Protein AF-A0A659UQP4-F1 (afdb_monomer)

Structure (mmCIF, N/CA/C/O backbone):
data_AF-A0A659UQP4-F1
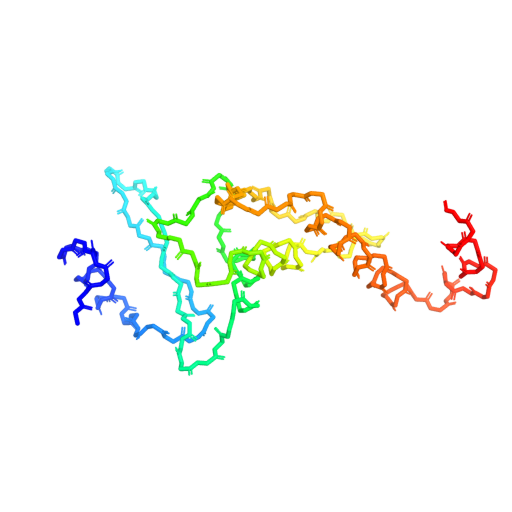#
_entry.id   AF-A0A659UQP4-F1
#
loop_
_atom_site.group_PDB
_atom_site.id
_atom_site.type_symbol
_atom_site.label_atom_id
_atom_site.label_alt_id
_atom_site.label_comp_id
_atom_site.label_asym_id
_atom_site.label_entity_id
_atom_site.label_seq_id
_atom_site.pdbx_PDB_ins_code
_atom_site.Cartn_x
_atom_site.Cartn_y
_atom_site.Cartn_z
_atom_site.occupancy
_atom_site.B_iso_or_equiv
_atom_site.auth_seq_id
_atom_site.auth_comp_id
_atom_site.auth_asym_id
_atom_site.auth_atom_id
_atom_site.pdbx_PDB_model_num
ATOM 1 N N . GLU A 1 1 ? -19.110 11.667 16.126 1.00 43.19 1 GLU A N 1
ATOM 2 C CA . GLU A 1 1 ? -19.744 10.333 16.162 1.00 43.19 1 GLU A CA 1
ATOM 3 C C . GLU A 1 1 ? -18.681 9.273 15.935 1.00 43.19 1 GLU A C 1
ATOM 5 O O . GLU A 1 1 ? -17.859 9.448 15.046 1.00 43.19 1 GLU A O 1
ATOM 10 N N . ALA A 1 2 ? -18.616 8.237 16.775 1.00 51.16 2 ALA A N 1
ATOM 11 C CA . ALA A 1 2 ? -17.698 7.121 16.546 1.00 51.16 2 ALA A CA 1
ATOM 12 C C . ALA A 1 2 ? -18.166 6.364 15.296 1.00 51.16 2 ALA A C 1
ATOM 14 O O . ALA A 1 2 ? -19.360 6.113 15.171 1.00 51.16 2 ALA A O 1
ATOM 15 N N . ALA A 1 3 ? -17.252 6.026 14.386 1.00 60.38 3 ALA A N 1
ATOM 16 C CA . ALA A 1 3 ? -17.504 5.408 13.079 1.00 60.38 3 ALA A CA 1
ATOM 17 C C . ALA A 1 3 ? -18.074 3.967 13.154 1.00 60.38 3 ALA A C 1
ATOM 19 O O . ALA A 1 3 ? -17.508 3.042 12.584 1.00 60.38 3 ALA A O 1
ATOM 20 N N . GLY A 1 4 ? -19.139 3.739 13.927 1.00 67.94 4 GLY A N 1
ATOM 21 C CA . GLY A 1 4 ? -19.664 2.407 14.246 1.00 67.94 4 GLY A CA 1
ATOM 22 C C . GLY A 1 4 ? -18.733 1.559 15.122 1.00 67.94 4 GLY A C 1
ATOM 23 O O . GLY A 1 4 ? -18.977 0.371 15.303 1.00 67.94 4 GLY A O 1
ATOM 24 N N . LEU A 1 5 ? -17.661 2.147 15.666 1.00 80.56 5 LEU A N 1
ATOM 25 C CA . LEU A 1 5 ? -16.678 1.432 16.478 1.00 80.56 5 LEU A CA 1
ATOM 26 C C . LEU A 1 5 ? -17.243 1.103 17.859 1.00 80.56 5 LEU A C 1
ATOM 28 O O . LEU A 1 5 ? -17.878 1.945 18.501 1.00 80.56 5 LEU A O 1
ATOM 32 N N . SER A 1 6 ? -16.954 -0.104 18.347 1.00 86.12 6 SER A N 1
ATOM 33 C CA . SER A 1 6 ? -17.330 -0.489 19.703 1.00 86.12 6 SER A CA 1
ATOM 34 C C . SER A 1 6 ? -16.664 0.438 20.738 1.00 86.12 6 SER A C 1
ATOM 36 O O . SER A 1 6 ? -15.544 0.922 20.523 1.00 86.12 6 SER A O 1
ATOM 38 N N . PRO A 1 7 ? -17.297 0.666 21.904 1.00 90.19 7 PRO A N 1
ATOM 39 C CA . PRO A 1 7 ? -16.704 1.478 22.967 1.00 90.19 7 PRO A CA 1
ATOM 40 C C . PRO A 1 7 ? -15.320 0.986 23.416 1.00 90.19 7 PRO A C 1
ATOM 42 O O . PRO A 1 7 ? -14.462 1.797 23.768 1.00 90.19 7 PRO A O 1
ATOM 45 N N . SER A 1 8 ? -15.077 -0.329 23.362 1.00 90.69 8 SER A N 1
ATOM 46 C CA . SER A 1 8 ? -13.782 -0.925 23.702 1.00 90.69 8 SER A CA 1
ATOM 47 C C . SER A 1 8 ? -12.681 -0.535 22.713 1.00 90.69 8 SER A C 1
ATOM 49 O O . SER A 1 8 ? -11.585 -0.188 23.147 1.00 90.69 8 SER A O 1
ATOM 51 N N . ILE A 1 9 ? -12.970 -0.502 21.406 1.00 91.31 9 ILE A N 1
ATOM 52 C CA . ILE A 1 9 ? -12.009 -0.063 20.381 1.00 91.31 9 ILE A CA 1
ATOM 53 C C . ILE A 1 9 ? -11.676 1.422 20.556 1.00 91.31 9 ILE A C 1
ATOM 55 O O . ILE A 1 9 ? -10.512 1.810 20.474 1.00 91.31 9 ILE A O 1
ATOM 59 N N . VAL A 1 10 ? -12.670 2.261 20.866 1.00 92.75 10 VAL A N 1
ATOM 60 C CA . VAL A 1 10 ? -12.441 3.693 21.125 1.00 92.75 10 VAL A CA 1
ATOM 61 C C . VAL A 1 10 ? -11.557 3.901 22.359 1.00 92.75 10 VAL A C 1
ATOM 63 O O . VAL A 1 10 ? -10.632 4.716 22.328 1.00 92.75 10 VAL A O 1
ATOM 66 N N . ALA A 1 11 ? -11.810 3.163 23.443 1.00 94.25 11 ALA A N 1
ATOM 67 C CA . ALA A 1 11 ? -10.974 3.214 24.641 1.00 94.25 11 ALA A CA 1
ATOM 68 C C . ALA A 1 11 ? -9.539 2.741 24.353 1.00 94.25 11 ALA A C 1
ATOM 70 O O . ALA A 1 11 ? -8.585 3.388 24.785 1.00 94.25 11 ALA A O 1
ATOM 71 N N . TRP A 1 12 ? -9.384 1.671 23.566 1.00 94.94 12 TRP A N 1
ATOM 72 C CA . TRP A 1 12 ? -8.086 1.156 23.130 1.00 94.94 12 TRP A CA 1
ATOM 73 C C . TRP A 1 12 ? -7.296 2.179 22.307 1.00 94.94 12 TRP A C 1
ATOM 75 O O . TRP A 1 12 ? -6.117 2.415 22.577 1.00 94.94 12 TRP A O 1
ATOM 85 N N . ALA A 1 13 ? -7.949 2.837 21.346 1.00 95.38 13 ALA A N 1
ATOM 86 C CA . ALA A 1 13 ? -7.337 3.887 20.539 1.00 95.38 13 ALA A CA 1
ATOM 87 C C . ALA A 1 13 ? -6.815 5.037 21.414 1.00 95.38 13 ALA A C 1
ATOM 89 O O . ALA A 1 13 ? -5.658 5.436 21.282 1.00 95.38 13 ALA A O 1
ATOM 90 N N . ARG A 1 14 ? -7.624 5.507 22.374 1.00 95.44 14 ARG A N 1
ATOM 91 C CA . A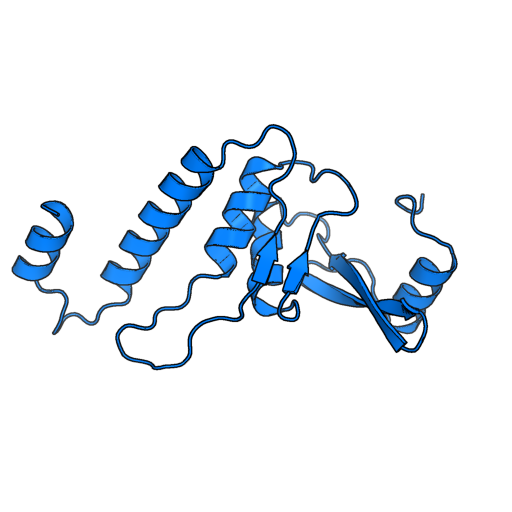RG A 1 14 ? -7.219 6.552 23.330 1.00 95.44 14 ARG A CA 1
ATOM 92 C C . ARG A 1 14 ? -6.048 6.120 24.208 1.00 95.44 14 ARG A C 1
ATOM 94 O O . ARG A 1 14 ? -5.113 6.895 24.371 1.00 95.44 14 ARG A O 1
ATOM 101 N N . ALA A 1 15 ? -6.073 4.895 24.734 1.00 96.94 15 ALA A N 1
ATOM 102 C CA . ALA A 1 15 ? -4.992 4.358 25.563 1.00 96.94 15 ALA A CA 1
ATOM 103 C C . ALA A 1 15 ? -3.651 4.282 24.809 1.00 96.94 15 ALA A C 1
ATOM 105 O O . ALA A 1 15 ? -2.596 4.441 25.413 1.00 96.94 15 ALA A O 1
ATOM 106 N N . ASN A 1 16 ? -3.695 4.099 23.486 1.00 97.06 16 ASN A N 1
ATOM 107 C CA . ASN A 1 16 ? -2.520 4.102 22.615 1.00 97.06 16 ASN A CA 1
ATOM 108 C C . ASN A 1 16 ? -2.201 5.491 22.030 1.00 97.06 16 ASN A C 1
ATOM 110 O O . ASN A 1 16 ? -1.328 5.609 21.170 1.00 97.06 16 ASN A O 1
ATOM 114 N N . GLY A 1 17 ? -2.914 6.545 22.440 1.00 96.44 17 GLY A N 1
ATOM 115 C CA . GLY A 1 17 ? -2.734 7.898 21.911 1.00 96.44 17 GLY A CA 1
ATOM 116 C C . GLY A 1 17 ? -3.006 8.006 20.410 1.00 96.44 17 GLY A C 1
ATOM 117 O O . GLY A 1 17 ? -2.374 8.811 19.735 1.00 96.44 17 GLY A O 1
ATOM 118 N N . PHE A 1 18 ? -3.866 7.153 19.851 1.00 95.75 18 PHE A N 1
ATOM 119 C CA . PHE A 1 18 ? -4.240 7.197 18.440 1.00 95.75 18 PHE A CA 1
ATOM 120 C C . PHE A 1 18 ? -5.264 8.303 18.200 1.00 95.75 18 PHE A C 1
ATOM 122 O O . PHE A 1 18 ? -6.398 8.223 18.672 1.00 95.75 18 PHE A O 1
ATOM 129 N N . SER A 1 19 ? -4.847 9.332 17.461 1.00 92.31 19 SER A N 1
ATOM 130 C CA . SER A 1 19 ? -5.662 10.516 17.170 1.00 92.31 19 SER A CA 1
ATOM 131 C C . SER A 1 19 ? -6.330 10.487 15.788 1.00 92.31 19 SER A C 1
ATOM 133 O O . SER A 1 19 ? -7.155 11.346 15.494 1.00 92.31 19 SER A O 1
ATOM 135 N N . GLY A 1 20 ? -5.998 9.497 14.950 1.00 90.88 20 GLY A N 1
ATOM 136 C CA . GLY A 1 20 ? -6.370 9.482 13.531 1.00 90.88 20 GLY A CA 1
ATOM 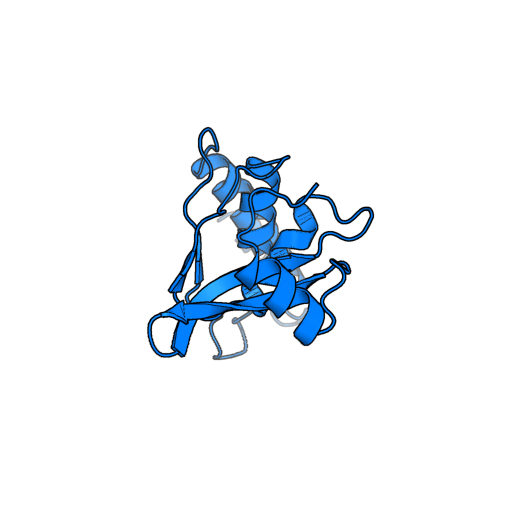137 C C . GLY A 1 20 ? -5.361 10.183 12.616 1.00 90.88 20 GLY A C 1
ATOM 138 O O . GLY A 1 20 ? -5.657 10.374 11.438 1.00 90.88 20 GLY A O 1
ATOM 139 N N . GLU A 1 21 ? -4.181 10.535 13.137 1.00 92.19 21 GLU A N 1
ATOM 140 C CA . GLU A 1 21 ? -3.072 11.116 12.372 1.00 92.19 21 GLU A CA 1
ATOM 141 C C . GLU A 1 21 ? -2.722 10.310 11.109 1.00 92.19 21 GLU A C 1
ATOM 143 O O . GLU A 1 21 ? -2.651 9.078 11.131 1.00 92.19 21 GLU A O 1
ATOM 148 N N . ALA A 1 22 ? -2.512 11.033 10.007 1.00 91.38 22 ALA A N 1
ATOM 149 C CA . ALA A 1 22 ? -2.288 10.476 8.679 1.00 91.38 22 ALA A CA 1
ATOM 150 C C . ALA A 1 22 ? -1.152 9.438 8.655 1.00 91.38 22 ALA A C 1
ATOM 152 O O . ALA A 1 22 ? -0.101 9.623 9.275 1.00 91.38 22 ALA A O 1
ATOM 153 N N . GLY A 1 23 ? -1.376 8.323 7.961 1.00 90.62 23 GLY A N 1
ATOM 154 C CA . GLY A 1 23 ? -0.389 7.259 7.778 1.00 90.62 23 GLY A CA 1
ATOM 155 C C . GLY A 1 23 ? -0.182 6.345 8.990 1.00 90.62 23 GLY A C 1
ATOM 156 O O . GLY A 1 23 ? 0.452 5.289 8.866 1.00 90.62 23 GLY A O 1
ATOM 157 N N . ARG A 1 24 ? -0.717 6.684 10.172 1.00 93.69 24 ARG A N 1
ATOM 158 C CA . ARG A 1 24 ? -0.538 5.852 11.364 1.00 93.69 24 ARG A CA 1
ATOM 159 C C . ARG A 1 24 ? -1.455 4.639 11.337 1.00 93.69 24 ARG A C 1
ATOM 161 O O . ARG A 1 24 ? -2.660 4.746 11.140 1.00 93.69 24 ARG A O 1
ATOM 168 N N . THR A 1 25 ? -0.878 3.478 11.634 1.00 95.44 25 THR A N 1
ATOM 169 C CA . THR A 1 25 ? -1.609 2.220 11.825 1.00 95.44 25 THR A CA 1
ATOM 170 C C . THR A 1 25 ? -1.604 1.832 13.305 1.00 95.44 25 THR A C 1
ATOM 172 O O . THR A 1 25 ? -0.556 1.877 13.949 1.00 95.44 25 THR A O 1
ATOM 175 N N . LEU A 1 26 ? -2.755 1.432 13.845 1.00 96.19 26 LEU A N 1
ATOM 176 C CA . LEU A 1 26 ? -2.891 0.865 15.189 1.00 96.19 26 LEU A CA 1
ATOM 177 C C . LEU A 1 26 ? -3.504 -0.533 15.096 1.00 96.19 26 LEU A C 1
ATOM 179 O O . LEU A 1 26 ? -4.623 -0.679 14.614 1.00 96.19 26 LEU A O 1
ATOM 183 N N . ALA A 1 27 ? -2.804 -1.549 15.601 1.00 95.44 27 ALA A N 1
ATOM 184 C CA . ALA A 1 27 ? -3.362 -2.890 15.743 1.00 95.44 27 ALA A CA 1
ATOM 185 C C . ALA A 1 27 ? -4.472 -2.912 16.808 1.00 95.44 27 ALA A C 1
ATOM 187 O O . ALA A 1 27 ? -4.324 -2.350 17.900 1.00 95.44 27 ALA A O 1
ATOM 188 N N . VAL A 1 28 ? -5.578 -3.580 16.488 1.00 94.38 28 VAL A N 1
ATOM 189 C CA . VAL A 1 28 ? -6.730 -3.751 17.374 1.00 94.38 28 VAL A CA 1
ATOM 190 C C . VAL A 1 28 ? -6.732 -5.189 17.899 1.00 94.38 28 VAL A C 1
ATOM 192 O O . VAL A 1 28 ? -6.734 -6.123 17.091 1.00 94.38 28 VAL A O 1
ATOM 195 N N . PRO A 1 29 ? -6.715 -5.399 19.226 1.00 93.19 29 PRO A N 1
ATOM 196 C CA . PRO A 1 29 ? -6.755 -6.734 19.803 1.00 93.19 29 PRO A CA 1
ATOM 197 C C . PRO A 1 29 ? -8.125 -7.380 19.575 1.00 93.19 29 PRO A C 1
ATOM 199 O O . PRO A 1 29 ? -9.166 -6.739 19.712 1.00 93.19 29 PRO A O 1
ATOM 202 N N . GLY A 1 30 ? -8.099 -8.659 19.223 1.00 91.06 30 GLY A N 1
ATOM 203 C CA . GLY A 1 30 ? -9.244 -9.557 19.204 1.00 91.06 30 GLY A CA 1
ATOM 204 C C . GLY A 1 30 ? -9.314 -10.394 20.482 1.00 91.06 30 GLY A C 1
ATOM 205 O O . GLY A 1 30 ? -8.690 -10.084 21.500 1.00 91.06 30 GLY A O 1
ATOM 206 N N . GLU A 1 31 ? -10.076 -11.481 20.428 1.00 90.12 31 GLU A N 1
ATOM 207 C CA . GLU A 1 31 ? -10.216 -12.405 21.553 1.00 90.12 31 GLU A CA 1
ATOM 208 C C . GLU A 1 31 ? -8.902 -13.140 21.851 1.00 90.12 31 GLU A C 1
ATOM 210 O O . GLU A 1 31 ? -8.104 -13.422 20.957 1.00 90.12 31 GLU A O 1
ATOM 215 N N . ASN A 1 32 ? -8.673 -13.465 23.127 1.00 89.38 32 ASN A N 1
ATOM 216 C CA . ASN A 1 32 ? -7.533 -14.271 23.586 1.00 89.38 32 ASN A CA 1
ATOM 217 C C . ASN A 1 32 ? -6.144 -13.735 23.173 1.00 89.38 32 ASN A C 1
ATOM 219 O O . ASN A 1 32 ? -5.189 -14.501 23.066 1.00 89.38 32 ASN A O 1
ATOM 223 N N . GLY A 1 33 ? -6.018 -12.423 22.940 1.00 84.75 33 GLY A N 1
ATOM 224 C CA . GLY A 1 33 ? -4.761 -11.789 22.526 1.00 84.75 33 GLY A CA 1
ATOM 225 C C . GLY A 1 33 ? -4.440 -11.923 21.033 1.00 84.75 33 GLY A C 1
ATOM 226 O O . GLY A 1 33 ? -3.347 -11.541 20.618 1.00 84.75 33 GLY A O 1
ATOM 227 N N . ALA A 1 34 ? -5.372 -12.437 20.224 1.00 91.81 34 ALA A N 1
ATOM 228 C CA . ALA A 1 34 ? -5.239 -12.468 18.772 1.00 91.81 34 ALA A CA 1
ATOM 229 C C . ALA A 1 34 ? -5.349 -11.061 18.157 1.00 91.81 34 ALA A C 1
ATOM 231 O O . ALA A 1 34 ? -5.794 -10.108 18.799 1.00 91.81 34 ALA A O 1
ATOM 232 N N . LEU A 1 35 ? -4.972 -10.925 16.885 1.00 93.38 35 LEU A N 1
ATOM 233 C CA . LEU A 1 35 ? -5.218 -9.709 16.114 1.00 93.38 35 LEU A CA 1
ATOM 234 C C . LEU A 1 35 ? -6.678 -9.689 15.647 1.00 93.38 35 LEU A C 1
ATOM 236 O O . LEU A 1 35 ? -7.100 -10.577 14.913 1.00 93.38 35 LEU A O 1
ATOM 240 N N . GLY A 1 36 ? -7.439 -8.684 16.078 1.00 93.31 36 GLY A N 1
ATOM 241 C CA . GLY A 1 36 ? -8.843 -8.498 15.698 1.00 93.31 36 GLY A CA 1
ATOM 242 C C . GLY A 1 36 ? -9.037 -7.550 14.513 1.00 93.31 36 GLY A C 1
ATOM 243 O O . GLY A 1 36 ? -10.091 -7.557 13.887 1.00 93.31 36 GLY A O 1
ATOM 244 N N . GLY A 1 37 ? -8.033 -6.729 14.199 1.00 94.94 37 GLY A N 1
ATOM 245 C CA . GLY A 1 37 ? -8.060 -5.803 13.071 1.00 94.94 37 GLY A CA 1
ATOM 246 C C . GLY A 1 37 ? -7.011 -4.704 13.201 1.00 94.94 37 GLY A C 1
ATOM 247 O O . GLY A 1 37 ? -6.064 -4.812 13.982 1.00 94.94 37 GLY A O 1
ATOM 248 N N . ALA A 1 38 ? -7.186 -3.622 12.447 1.00 95.75 38 ALA A N 1
ATOM 249 C CA . ALA A 1 38 ? -6.340 -2.441 12.536 1.00 95.75 38 ALA A CA 1
ATOM 250 C C . ALA A 1 38 ? -7.142 -1.166 12.253 1.00 95.75 38 ALA A C 1
ATOM 252 O O . ALA A 1 38 ? -8.090 -1.172 11.471 1.00 95.75 38 ALA A O 1
ATOM 253 N N . MET A 1 39 ? -6.733 -0.066 12.877 1.00 94.38 39 MET A N 1
ATOM 254 C CA . MET A 1 39 ? -7.174 1.284 12.542 1.00 94.38 39 MET A CA 1
ATOM 255 C C . MET A 1 39 ? -6.093 1.972 11.716 1.00 94.38 39 MET A C 1
ATOM 257 O O . MET A 1 39 ? -4.904 1.815 11.999 1.00 94.38 39 MET A O 1
ATOM 261 N N . PHE A 1 40 ? -6.509 2.764 10.732 1.00 93.69 40 PHE A N 1
ATOM 262 C CA . PHE A 1 40 ? -5.624 3.581 9.912 1.00 93.69 40 PHE A CA 1
ATOM 263 C C . PHE A 1 40 ? -6.055 5.042 9.982 1.00 93.69 40 PHE A C 1
ATOM 265 O O . PHE A 1 40 ? -7.237 5.346 9.820 1.00 93.69 40 PHE A O 1
ATOM 272 N N . GLY A 1 41 ? -5.115 5.933 10.275 1.00 92.62 41 GLY A N 1
ATOM 273 C CA . GLY A 1 41 ? -5.369 7.364 10.327 1.00 92.62 41 GLY A CA 1
ATOM 274 C C . GLY A 1 41 ? -5.269 7.985 8.939 1.00 92.62 41 GLY A C 1
ATOM 275 O O . GLY A 1 41 ? -4.268 7.807 8.251 1.00 92.62 41 GLY A O 1
ATOM 276 N N . LEU A 1 42 ? -6.312 8.708 8.533 1.00 88.50 42 LEU A N 1
ATOM 277 C CA . LEU A 1 42 ? -6.365 9.437 7.258 1.00 88.50 42 LEU A CA 1
ATOM 278 C C . LEU A 1 42 ? -5.954 10.915 7.410 1.00 88.50 42 LEU A C 1
ATOM 280 O O . LEU A 1 42 ? -5.725 11.607 6.417 1.00 88.50 42 LEU A O 1
ATOM 284 N N . GLY A 1 43 ? -5.853 11.407 8.653 1.00 87.25 43 GLY A N 1
ATOM 285 C CA . GLY A 1 43 ? -5.696 12.829 8.947 1.00 87.25 43 GLY A CA 1
ATOM 286 C C . GLY A 1 43 ? -6.781 13.685 8.287 1.00 87.25 43 GLY A C 1
ATOM 287 O O . GLY A 1 43 ? -7.894 13.222 8.041 1.00 87.25 43 GLY A O 1
ATOM 288 N N . ASP A 1 44 ? -6.423 14.928 7.968 1.00 81.06 44 ASP A N 1
ATOM 289 C CA . ASP A 1 44 ? -7.332 15.912 7.366 1.00 81.06 44 ASP A CA 1
ATOM 290 C C . ASP A 1 44 ? -7.289 15.929 5.823 1.00 81.06 44 ASP A C 1
ATOM 292 O O . ASP A 1 44 ? -7.869 16.822 5.206 1.00 81.06 44 ASP A O 1
ATOM 296 N N . GLY A 1 45 ? -6.585 14.994 5.163 1.00 66.75 45 GLY A N 1
ATOM 297 C CA . GLY A 1 45 ? -6.406 15.111 3.709 1.00 66.75 45 GLY A CA 1
ATOM 298 C C . GLY A 1 45 ? -5.575 14.067 2.968 1.00 66.75 45 GLY A C 1
ATOM 299 O O . GLY A 1 45 ? -5.355 14.255 1.770 1.00 66.75 45 GLY A O 1
ATOM 300 N N . GLU A 1 46 ? -5.121 12.971 3.588 1.00 62.12 46 GLU A N 1
ATOM 301 C CA . GLU A 1 46 ? -4.615 11.859 2.777 1.00 62.12 46 GLU A CA 1
ATOM 302 C C . GLU A 1 46 ? -5.817 11.169 2.124 1.00 62.12 46 GLU A C 1
ATOM 304 O O . GLU A 1 46 ? -6.517 10.368 2.743 1.00 62.12 46 GLU A O 1
ATOM 309 N N . GLY A 1 47 ? -6.094 11.521 0.863 1.00 77.75 47 GLY A N 1
ATOM 310 C CA . GLY A 1 47 ? -7.052 10.796 0.026 1.00 77.75 47 GLY A CA 1
ATOM 311 C C . GLY A 1 47 ? -6.701 9.306 -0.063 1.00 77.75 47 GLY A C 1
ATOM 312 O O . GLY A 1 47 ? -5.679 8.857 0.459 1.00 77.75 47 GLY A O 1
ATOM 313 N N . ALA A 1 48 ? -7.509 8.508 -0.762 1.00 88.06 48 ALA A N 1
ATOM 314 C CA . ALA A 1 48 ? -7.396 7.043 -0.722 1.00 88.06 48 ALA A CA 1
ATOM 315 C C . ALA A 1 48 ? -6.003 6.463 -1.078 1.00 88.06 48 ALA A C 1
ATOM 317 O O . ALA A 1 48 ? -5.711 5.325 -0.716 1.00 88.06 48 ALA A O 1
ATOM 318 N N . LEU A 1 49 ? -5.113 7.241 -1.708 1.00 91.38 49 LEU A N 1
ATOM 319 C CA . LEU A 1 49 ? -3.705 6.889 -1.933 1.00 91.38 49 LEU A CA 1
ATOM 320 C C . LEU A 1 49 ? -2.876 6.669 -0.655 1.00 91.38 49 LEU A C 1
ATOM 322 O O . LEU A 1 49 ? -1.951 5.853 -0.683 1.00 91.38 49 LEU A O 1
ATOM 326 N N . GLY A 1 50 ? -3.203 7.326 0.464 1.00 92.50 50 GLY A N 1
ATOM 327 C CA . GLY A 1 50 ? -2.503 7.128 1.744 1.00 92.50 50 GLY A CA 1
ATOM 328 C C . GLY A 1 50 ? -2.592 5.684 2.256 1.00 92.50 50 GLY A C 1
A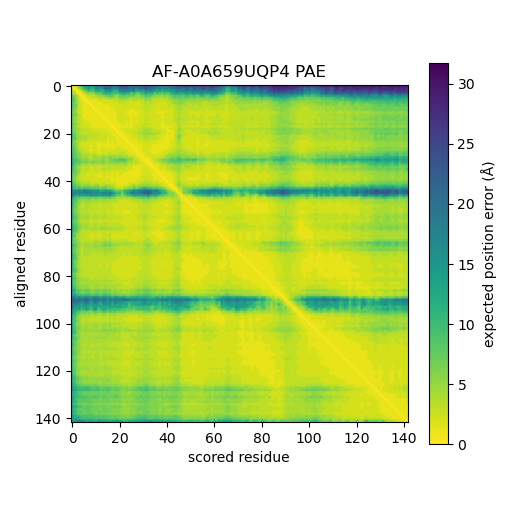TOM 329 O O . GLY A 1 50 ? -1.660 5.173 2.881 1.00 92.50 50 GLY A O 1
ATOM 330 N N . LEU A 1 51 ? -3.656 4.962 1.881 1.00 94.38 51 LEU A N 1
ATOM 331 C CA . LEU A 1 51 ? -3.875 3.558 2.248 1.00 94.38 51 LEU A CA 1
ATOM 332 C C . LEU A 1 51 ? -2.767 2.621 1.754 1.00 94.38 51 LEU A C 1
ATOM 334 O O . LEU A 1 51 ? -2.598 1.542 2.315 1.00 94.38 51 LEU A O 1
ATOM 338 N N . GLY A 1 52 ? -1.952 3.028 0.775 1.00 94.69 52 GLY A N 1
ATOM 339 C CA . GLY A 1 52 ? -0.779 2.258 0.359 1.00 94.69 52 GLY A CA 1
ATOM 340 C C . GLY A 1 52 ? 0.231 2.010 1.487 1.00 94.69 52 GLY A C 1
ATOM 341 O O . GLY A 1 52 ? 0.961 1.021 1.448 1.00 94.69 52 GLY A O 1
ATOM 342 N N . ALA A 1 53 ? 0.249 2.841 2.535 1.00 93.94 53 ALA A N 1
ATOM 343 C CA . ALA A 1 53 ? 1.085 2.613 3.715 1.00 93.94 53 ALA A CA 1
ATOM 344 C C . ALA A 1 53 ? 0.749 1.295 4.441 1.00 93.94 53 ALA A C 1
ATOM 346 O O . ALA A 1 53 ? 1.652 0.650 4.988 1.00 93.94 53 ALA A O 1
ATOM 347 N N . LEU A 1 54 ? -0.512 0.844 4.375 1.00 95.25 54 LEU A N 1
ATOM 348 C CA . LEU A 1 54 ? -0.969 -0.412 4.980 1.00 95.25 54 LEU A CA 1
ATOM 349 C C . LEU A 1 54 ? -0.220 -1.631 4.442 1.00 95.25 54 LEU A C 1
ATOM 351 O O . LEU A 1 54 ? 0.021 -2.575 5.192 1.00 95.25 54 LEU A O 1
ATOM 355 N N . ALA A 1 55 ? 0.238 -1.579 3.187 1.00 93.25 55 ALA A N 1
ATOM 356 C CA . ALA A 1 55 ? 1.031 -2.645 2.582 1.00 93.25 55 ALA A CA 1
ATOM 357 C C . ALA A 1 55 ? 2.341 -2.941 3.336 1.00 93.25 55 ALA A C 1
ATOM 359 O O . ALA A 1 55 ? 2.881 -4.044 3.260 1.00 93.25 55 ALA A O 1
ATOM 360 N N . LYS A 1 56 ? 2.857 -1.958 4.082 1.00 90.06 56 LYS A N 1
ATOM 361 C CA . LYS A 1 56 ? 4.106 -2.066 4.848 1.00 90.06 56 LYS A CA 1
ATOM 362 C C . LYS A 1 56 ? 3.848 -2.279 6.337 1.00 90.06 56 LYS A C 1
ATOM 364 O O . LYS A 1 56 ? 4.588 -3.027 6.987 1.00 90.06 56 LYS A O 1
ATOM 369 N N . THR A 1 57 ? 2.826 -1.622 6.883 1.00 93.06 57 THR A N 1
ATOM 370 C CA . THR A 1 57 ? 2.558 -1.601 8.327 1.00 93.06 57 THR A CA 1
ATOM 371 C C . THR A 1 57 ? 1.781 -2.819 8.805 1.00 93.06 57 THR A C 1
ATOM 373 O O . THR A 1 57 ? 2.039 -3.287 9.915 1.00 93.06 57 THR A O 1
ATOM 376 N N . LEU A 1 58 ? 0.890 -3.379 7.983 1.00 95.56 58 LEU A N 1
ATOM 377 C CA . LEU A 1 58 ? 0.104 -4.534 8.395 1.00 95.56 58 LEU A CA 1
ATOM 378 C C . LEU A 1 58 ? 0.957 -5.813 8.495 1.00 95.56 58 LEU A C 1
ATOM 380 O O . LEU A 1 58 ? 1.957 -5.979 7.779 1.00 95.56 58 LEU A O 1
ATOM 384 N N . PRO A 1 59 ? 0.605 -6.717 9.423 1.00 93.56 59 PRO A N 1
ATOM 385 C CA . PRO A 1 59 ? 1.064 -8.100 9.406 1.00 93.56 59 PRO A CA 1
ATOM 386 C C . PRO A 1 59 ? 0.613 -8.843 8.147 1.00 93.56 59 PRO A C 1
ATOM 388 O O . PRO A 1 59 ? -0.381 -8.479 7.522 1.00 93.56 59 PRO A O 1
ATOM 391 N N . GLU A 1 60 ? 1.333 -9.913 7.811 1.00 94.12 60 GLU A N 1
ATOM 392 C CA . GLU A 1 60 ? 0.913 -10.855 6.769 1.00 94.12 60 GLU A CA 1
ATOM 393 C C . GLU A 1 60 ? -0.471 -11.435 7.071 1.00 94.12 60 GLU A C 1
ATOM 395 O O . GLU A 1 60 ? -0.839 -11.612 8.235 1.00 94.12 60 GLU A O 1
ATOM 400 N N . GLY A 1 61 ? -1.227 -11.731 6.016 1.00 94.62 61 GLY A N 1
ATOM 401 C CA . GLY A 1 61 ? -2.564 -12.301 6.125 1.00 94.62 61 GLY A CA 1
ATOM 402 C C . GLY A 1 61 ? -3.584 -11.660 5.197 1.00 94.62 61 GLY A C 1
ATOM 403 O O . GLY A 1 61 ? -3.250 -10.883 4.296 1.00 94.62 61 GLY A O 1
ATOM 404 N N . ASP A 1 62 ? -4.838 -12.017 5.454 1.00 96.50 62 ASP A N 1
ATOM 405 C CA . ASP A 1 62 ? -5.999 -11.603 4.678 1.00 96.50 62 ASP A CA 1
ATOM 406 C C . ASP A 1 62 ? -6.745 -10.496 5.402 1.00 96.50 62 ASP A C 1
ATOM 408 O O . ASP A 1 62 ? -7.134 -10.635 6.562 1.00 96.50 62 ASP A O 1
ATOM 412 N N . TRP A 1 63 ? -6.951 -9.396 4.694 1.00 97.00 63 TRP A N 1
ATOM 413 C CA . TRP A 1 63 ? -7.557 -8.189 5.219 1.00 97.00 63 TRP A CA 1
ATOM 414 C C . TRP A 1 63 ? -8.761 -7.788 4.380 1.00 97.00 63 TRP A C 1
ATOM 416 O O . TRP A 1 63 ? -8.854 -8.089 3.194 1.00 97.00 63 TRP A O 1
ATOM 426 N N . HIS A 1 64 ? -9.682 -7.069 4.996 1.00 96.25 64 HIS A N 1
ATOM 427 C CA . HIS A 1 64 ? -10.787 -6.407 4.321 1.00 96.25 64 HIS A CA 1
ATOM 428 C C . HIS A 1 64 ? -11.008 -5.053 4.991 1.00 96.25 64 HIS A C 1
ATOM 430 O O . HIS A 1 64 ? -10.566 -4.820 6.121 1.00 96.25 64 HIS A O 1
ATOM 436 N N . PHE A 1 65 ? -11.686 -4.143 4.300 1.00 94.06 65 PHE A N 1
ATOM 437 C CA . PHE A 1 65 ? -12.122 -2.905 4.927 1.00 94.06 65 PHE A CA 1
ATOM 438 C C . PHE A 1 65 ? -13.398 -3.162 5.730 1.00 94.06 65 PHE A C 1
ATOM 440 O O . PHE A 1 65 ? -14.386 -3.643 5.184 1.00 94.06 65 PHE A O 1
ATOM 447 N N . ALA A 1 66 ? -13.392 -2.803 7.016 1.00 92.00 66 ALA A N 1
ATOM 448 C CA . ALA A 1 66 ? -14.569 -2.939 7.879 1.00 92.00 66 ALA A CA 1
ATOM 449 C C . ALA A 1 66 ? -15.757 -2.067 7.416 1.00 92.00 66 ALA A C 1
ATOM 451 O O . ALA A 1 66 ? -16.909 -2.362 7.722 1.00 92.00 66 ALA A O 1
ATOM 452 N N . SER A 1 67 ? -15.478 -0.995 6.673 1.00 87.81 67 SER A N 1
ATOM 453 C CA . SER A 1 67 ? -16.461 -0.156 5.991 1.00 87.81 67 SER A CA 1
ATOM 454 C C . SER A 1 67 ? -15.993 0.142 4.571 1.00 87.81 67 SER A C 1
ATOM 456 O O . SER A 1 67 ? -14.794 0.167 4.297 1.00 87.81 67 SER A O 1
ATOM 458 N N . ALA A 1 68 ? -16.933 0.374 3.653 1.00 89.00 68 ALA A N 1
ATOM 459 C CA . ALA A 1 68 ? -16.578 0.713 2.282 1.00 89.00 68 ALA A CA 1
ATOM 460 C C . ALA A 1 68 ? -15.713 1.993 2.258 1.00 89.00 68 ALA A C 1
ATOM 462 O O . ALA A 1 68 ? -16.148 3.022 2.787 1.00 89.00 68 ALA A O 1
ATOM 463 N N . PRO A 1 69 ? -14.501 1.957 1.671 1.00 90.56 69 PRO A N 1
ATOM 464 C CA . PRO A 1 69 ? -13.693 3.160 1.497 1.00 90.56 69 PRO A CA 1
ATOM 465 C C . PRO A 1 69 ? -14.405 4.151 0.567 1.00 90.56 69 PRO A C 1
ATOM 467 O O . PRO A 1 69 ? -15.115 3.745 -0.352 1.00 90.56 69 PRO A O 1
ATOM 470 N N . ALA A 1 70 ? -14.182 5.451 0.781 1.00 89.56 70 ALA A N 1
ATOM 471 C CA . ALA A 1 70 ? -14.826 6.512 -0.001 1.00 89.56 70 ALA A CA 1
ATOM 472 C C . ALA A 1 70 ? -14.505 6.428 -1.506 1.00 89.56 70 ALA A C 1
ATOM 474 O O . ALA A 1 70 ? -15.374 6.663 -2.341 1.00 89.56 70 ALA A O 1
ATOM 475 N N . GLU A 1 71 ? -13.271 6.044 -1.844 1.00 93.81 71 GLU A N 1
ATOM 476 C CA . GLU A 1 71 ? -12.811 5.830 -3.219 1.00 93.81 71 GLU A CA 1
ATOM 477 C C . GLU A 1 71 ? -12.279 4.393 -3.364 1.00 93.81 71 GLU A C 1
ATOM 479 O O . GLU A 1 71 ? -11.075 4.154 -3.236 1.00 93.81 71 GLU A O 1
ATOM 484 N N . PRO A 1 72 ? -13.157 3.399 -3.585 1.00 95.31 72 PRO A N 1
ATOM 485 C CA . PRO A 1 72 ? -12.797 1.986 -3.468 1.00 95.31 72 PRO A CA 1
ATOM 486 C C . PRO A 1 72 ? -11.782 1.504 -4.502 1.00 95.31 72 PRO A C 1
ATOM 488 O O . PRO A 1 72 ? -10.874 0.744 -4.161 1.00 95.31 72 PRO A O 1
ATOM 491 N N . GLU A 1 73 ? -11.879 1.974 -5.745 1.00 96.75 73 GLU A N 1
ATOM 492 C CA . GLU A 1 73 ? -10.892 1.644 -6.775 1.00 96.75 73 GLU A CA 1
ATOM 493 C C . GLU A 1 73 ? -9.525 2.261 -6.448 1.00 96.75 73 GLU A C 1
ATOM 495 O O . GLU A 1 73 ? -8.503 1.578 -6.524 1.00 96.75 73 GLU A O 1
ATOM 500 N N . LEU A 1 74 ? -9.501 3.529 -6.019 1.00 96.56 74 LEU A N 1
ATOM 501 C CA . LEU A 1 74 ? -8.259 4.221 -5.680 1.00 96.56 74 LEU A CA 1
ATOM 502 C C . LEU A 1 74 ? -7.594 3.615 -4.438 1.00 96.56 74 LEU A C 1
ATOM 504 O O . LEU A 1 74 ? -6.375 3.480 -4.417 1.00 96.56 74 LEU A O 1
ATOM 508 N N . ALA A 1 75 ? -8.377 3.173 -3.451 1.00 96.00 75 ALA A N 1
ATOM 509 C CA . ALA A 1 75 ? -7.889 2.426 -2.293 1.00 96.00 75 ALA A CA 1
ATOM 510 C C . ALA A 1 75 ? -7.238 1.092 -2.700 1.00 96.00 75 ALA A C 1
ATOM 512 O O . ALA A 1 75 ? -6.151 0.761 -2.223 1.00 96.00 75 ALA A O 1
ATOM 513 N N . ALA A 1 76 ? -7.866 0.342 -3.613 1.00 97.19 76 ALA A N 1
ATOM 514 C CA . ALA A 1 76 ? -7.308 -0.906 -4.134 1.00 97.19 76 ALA A CA 1
ATOM 515 C C . ALA A 1 76 ? -5.998 -0.666 -4.909 1.00 97.19 76 ALA A C 1
ATOM 517 O O . ALA A 1 76 ? -5.019 -1.387 -4.706 1.00 97.19 76 ALA A O 1
ATOM 518 N N . ILE A 1 77 ? -5.949 0.384 -5.740 1.00 97.88 77 ILE A N 1
ATOM 519 C CA . ILE A 1 77 ? -4.724 0.814 -6.428 1.00 97.88 77 ILE A CA 1
ATOM 520 C C . ILE A 1 77 ? -3.650 1.191 -5.403 1.00 97.88 77 ILE A C 1
ATOM 522 O O . ILE A 1 77 ? -2.524 0.717 -5.506 1.00 97.88 77 ILE A O 1
ATOM 526 N N . ALA A 1 78 ? -3.981 1.995 -4.393 1.00 96.62 78 ALA A N 1
ATOM 527 C CA . ALA A 1 78 ? -3.044 2.434 -3.363 1.00 96.62 78 ALA A CA 1
ATOM 528 C C . ALA A 1 78 ? -2.386 1.255 -2.638 1.00 96.62 78 ALA A C 1
ATOM 530 O O . ALA A 1 78 ? -1.161 1.209 -2.521 1.00 96.62 78 ALA A O 1
ATOM 531 N N . LEU A 1 79 ? -3.191 0.279 -2.206 1.00 96.19 79 LEU A N 1
ATOM 532 C CA . LEU A 1 79 ? -2.722 -0.942 -1.553 1.00 96.19 79 LEU A CA 1
ATOM 533 C C . LEU A 1 79 ? -1.785 -1.747 -2.457 1.00 96.19 79 LEU A C 1
ATOM 535 O O . LEU A 1 79 ? -0.693 -2.117 -2.021 1.00 96.19 79 LEU A O 1
ATOM 539 N N . ALA A 1 80 ? -2.167 -1.958 -3.722 1.00 96.19 80 ALA A N 1
ATOM 540 C CA . ALA A 1 80 ? -1.310 -2.628 -4.695 1.00 96.19 80 ALA A CA 1
ATOM 541 C C . ALA A 1 80 ? 0.020 -1.874 -4.860 1.00 96.19 80 ALA A C 1
ATOM 543 O O . ALA A 1 80 ? 1.091 -2.456 -4.708 1.00 96.19 80 ALA A O 1
ATOM 544 N N . LEU A 1 81 ? -0.033 -0.554 -5.071 1.00 96.75 81 LEU A N 1
ATOM 545 C CA . LEU A 1 81 ? 1.148 0.288 -5.262 1.00 96.75 81 LEU A CA 1
ATOM 546 C C . LEU A 1 81 ? 2.069 0.355 -4.039 1.00 96.75 81 LEU A C 1
ATOM 548 O O . LEU A 1 81 ? 3.287 0.508 -4.197 1.00 96.75 81 LEU A O 1
ATOM 552 N N . GLY A 1 82 ? 1.499 0.258 -2.840 1.00 94.88 82 GLY A N 1
ATOM 553 C CA . GLY A 1 82 ? 2.218 0.227 -1.572 1.00 94.88 82 GLY A CA 1
ATOM 554 C C . GLY A 1 82 ? 3.024 -1.054 -1.359 1.00 94.88 82 GLY A C 1
ATOM 555 O O . GLY A 1 82 ? 4.062 -1.012 -0.694 1.00 94.88 82 GLY A O 1
ATOM 556 N N . GLY A 1 83 ? 2.576 -2.165 -1.954 1.00 93.38 83 GLY A N 1
ATOM 557 C CA . GLY A 1 83 ? 3.236 -3.472 -1.903 1.00 93.38 83 GLY A CA 1
ATOM 558 C C . GLY A 1 83 ? 4.440 -3.615 -2.838 1.00 93.38 83 GLY A C 1
ATOM 559 O O . GLY A 1 83 ? 5.122 -4.636 -2.795 1.00 93.38 83 GLY A O 1
ATOM 560 N N . TYR A 1 84 ? 4.726 -2.608 -3.669 1.00 94.94 84 TYR A N 1
ATOM 561 C CA . TYR A 1 84 ? 5.880 -2.620 -4.565 1.00 94.94 84 TYR A CA 1
ATOM 562 C C . TYR A 1 84 ? 7.200 -2.759 -3.798 1.00 94.94 84 TYR A C 1
ATOM 564 O O . TYR A 1 84 ? 7.520 -1.952 -2.918 1.00 94.94 84 TYR A O 1
ATOM 572 N N . VAL A 1 85 ? 8.009 -3.734 -4.208 1.00 93.19 85 VAL A N 1
ATOM 573 C CA . VAL A 1 85 ? 9.384 -3.921 -3.747 1.00 93.19 85 VAL A CA 1
ATOM 574 C C . VAL A 1 85 ? 10.253 -4.207 -4.962 1.00 93.19 85 VAL A C 1
ATOM 576 O O . VAL A 1 85 ? 9.989 -5.144 -5.707 1.00 93.19 85 VAL A O 1
ATOM 579 N N . PHE A 1 86 ? 11.318 -3.428 -5.137 1.00 94.19 86 PHE A N 1
ATOM 580 C CA . PHE A 1 86 ? 12.295 -3.679 -6.189 1.00 94.19 86 PHE A CA 1
ATOM 581 C C . PHE A 1 86 ? 13.239 -4.812 -5.768 1.00 94.19 86 PHE A C 1
ATOM 583 O O . PHE A 1 86 ? 14.105 -4.624 -4.911 1.00 94.19 86 PHE A O 1
ATOM 590 N N . THR A 1 87 ? 13.068 -6.000 -6.348 1.00 91.75 87 THR A N 1
ATOM 591 C CA . THR A 1 87 ? 13.811 -7.212 -5.953 1.00 91.75 87 THR A CA 1
ATOM 592 C C . THR A 1 87 ? 14.903 -7.624 -6.940 1.00 91.75 87 THR A C 1
ATOM 594 O O . THR A 1 87 ? 15.564 -8.634 -6.719 1.00 91.75 87 THR A O 1
ATOM 597 N N . ARG A 1 88 ? 15.153 -6.863 -8.015 1.00 91.81 88 ARG A N 1
ATOM 598 C CA . ARG A 1 88 ? 16.124 -7.245 -9.065 1.00 91.81 88 ARG A CA 1
ATOM 599 C C . ARG A 1 88 ? 17.536 -7.528 -8.528 1.00 91.81 88 ARG A C 1
ATOM 601 O O . ARG A 1 88 ? 18.197 -8.441 -9.010 1.00 91.81 88 ARG A O 1
ATOM 608 N N . TYR A 1 89 ? 17.965 -6.799 -7.496 1.00 91.56 89 TYR A N 1
ATOM 609 C CA . TYR A 1 89 ? 19.292 -6.942 -6.872 1.00 91.56 89 TYR A CA 1
ATOM 610 C C . TYR A 1 89 ? 19.242 -7.438 -5.418 1.00 91.56 89 TYR A C 1
ATOM 612 O O . TYR A 1 89 ? 20.265 -7.466 -4.735 1.00 91.56 89 TYR A O 1
ATOM 620 N N . GLY A 1 90 ? 18.065 -7.821 -4.910 1.00 87.19 90 GLY A N 1
ATOM 621 C CA . GLY A 1 90 ? 17.858 -8.160 -3.500 1.00 87.19 90 GLY A CA 1
ATOM 622 C C . GLY A 1 90 ? 16.894 -9.326 -3.305 1.00 87.19 90 GLY A C 1
ATOM 623 O O . GLY A 1 90 ? 15.968 -9.525 -4.076 1.00 87.19 90 GLY A O 1
ATOM 624 N N . LYS A 1 91 ? 17.090 -10.112 -2.241 1.00 75.38 91 LYS A N 1
ATOM 625 C CA . LYS A 1 91 ? 16.343 -11.366 -2.010 1.00 75.38 91 LYS A CA 1
ATOM 626 C C . LYS A 1 91 ? 15.207 -11.268 -0.988 1.00 75.38 91 LYS A C 1
ATOM 628 O O . LYS A 1 91 ? 14.745 -12.300 -0.514 1.00 75.38 91 LYS A O 1
ATOM 633 N N . LYS A 1 92 ? 14.792 -10.067 -0.582 1.00 78.19 92 LYS A N 1
ATOM 634 C CA . LYS A 1 92 ? 13.719 -9.903 0.411 1.00 78.19 92 LYS A CA 1
ATOM 635 C C . LYS A 1 92 ? 12.406 -9.583 -0.305 1.00 78.19 92 LYS A C 1
ATOM 637 O O . LYS A 1 92 ? 12.192 -8.412 -0.616 1.00 78.19 92 LYS A O 1
ATOM 642 N N . PRO A 1 93 ? 11.563 -10.589 -0.602 1.00 74.69 93 PRO A N 1
ATOM 643 C CA . PRO A 1 93 ? 10.222 -10.317 -1.097 1.00 74.69 93 PRO A CA 1
ATOM 644 C C . PRO A 1 93 ? 9.436 -9.516 -0.051 1.00 74.69 93 PRO A C 1
ATOM 646 O O . PRO A 1 93 ? 9.746 -9.555 1.144 1.00 74.69 93 PRO A O 1
ATOM 649 N N . GLY A 1 94 ? 8.435 -8.766 -0.512 1.00 76.00 94 GLY A N 1
ATOM 650 C CA . GLY A 1 94 ? 7.487 -8.099 0.375 1.00 76.00 94 GLY A CA 1
ATOM 651 C C . GLY A 1 94 ? 6.691 -9.096 1.224 1.00 76.00 94 GLY A C 1
ATOM 652 O O . GLY A 1 94 ? 6.678 -10.298 0.953 1.00 76.00 94 GLY A O 1
ATOM 653 N N . LYS A 1 95 ? 6.014 -8.576 2.251 1.00 81.69 95 LYS A N 1
ATOM 654 C CA . LYS A 1 95 ? 5.080 -9.344 3.084 1.00 81.69 95 LYS A CA 1
ATOM 655 C C . LYS A 1 95 ? 3.959 -9.941 2.230 1.00 81.69 95 LYS A C 1
ATOM 657 O O . LYS A 1 95 ? 3.443 -9.262 1.340 1.00 81.69 95 LYS A O 1
ATOM 662 N N . GLN A 1 96 ? 3.533 -11.166 2.539 1.00 87.44 96 GLN A N 1
ATOM 663 C CA . GLN A 1 96 ? 2.325 -11.745 1.938 1.00 87.44 96 GLN A CA 1
ATOM 664 C C . GLN A 1 96 ? 1.067 -11.135 2.569 1.00 87.44 96 GLN A C 1
ATOM 666 O O . GLN A 1 96 ? 0.511 -11.645 3.540 1.00 87.44 96 GLN A O 1
ATOM 671 N N . LEU A 1 97 ? 0.639 -10.004 2.016 1.00 93.00 97 LEU A N 1
AT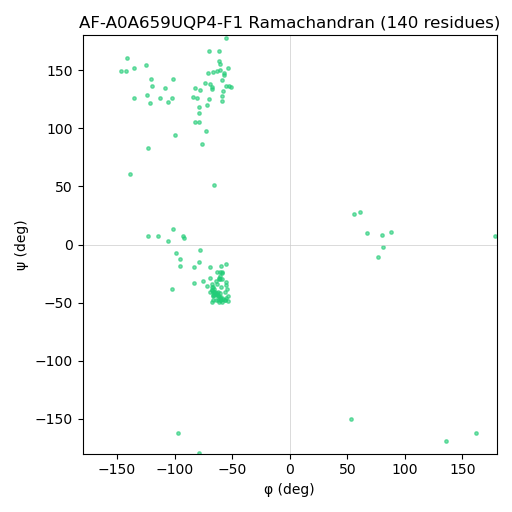OM 672 C CA . LEU A 1 97 ? -0.557 -9.276 2.420 1.00 93.00 97 LEU A CA 1
ATOM 673 C C . LEU A 1 97 ? -1.593 -9.344 1.299 1.00 93.00 97 LEU A C 1
ATOM 675 O O . LEU A 1 97 ? -1.299 -8.974 0.161 1.00 93.00 97 LEU A O 1
ATOM 679 N N . ARG A 1 98 ? -2.806 -9.797 1.614 1.00 94.94 98 ARG A N 1
ATOM 680 C CA . ARG A 1 98 ? -3.925 -9.838 0.667 1.00 94.94 98 ARG A CA 1
ATOM 681 C C . ARG A 1 98 ? -5.073 -8.999 1.196 1.00 94.94 98 ARG A C 1
ATOM 683 O O . ARG A 1 98 ? -5.342 -8.996 2.392 1.00 94.94 98 ARG A O 1
ATOM 690 N N . PHE A 1 99 ? -5.752 -8.310 0.289 1.00 96.19 99 PHE A N 1
ATOM 691 C CA . PHE A 1 99 ? -6.961 -7.561 0.593 1.00 96.19 99 PHE A CA 1
ATOM 692 C C . PHE A 1 99 ? -8.124 -8.088 -0.230 1.00 96.19 99 PHE A C 1
ATOM 694 O O . PHE A 1 99 ? -7.982 -8.325 -1.432 1.00 96.19 99 PHE A O 1
ATOM 701 N N . GLU A 1 100 ? -9.273 -8.239 0.417 1.00 97.00 100 GLU A N 1
ATOM 702 C CA . GLU A 1 100 ? -10.538 -8.380 -0.282 1.00 97.00 100 GLU A CA 1
ATOM 703 C C . GLU A 1 100 ? -10.762 -7.153 -1.169 1.00 97.00 100 GLU A C 1
ATOM 705 O O . GLU A 1 100 ? -10.582 -6.004 -0.751 1.00 97.00 100 GLU A O 1
ATOM 710 N N . LEU A 1 101 ? -11.136 -7.411 -2.419 1.00 96.19 101 LEU A N 1
ATOM 711 C CA . LEU A 1 101 ? -11.435 -6.360 -3.373 1.00 96.19 101 LEU A CA 1
ATOM 712 C C . LEU A 1 101 ? -12.750 -5.673 -2.970 1.00 96.19 101 LEU A C 1
ATOM 714 O O . LEU A 1 101 ? -13.765 -6.364 -2.861 1.00 96.19 101 LEU A O 1
ATOM 718 N N . PRO A 1 102 ? -12.779 -4.340 -2.784 1.00 95.44 102 PRO A N 1
ATOM 719 C CA . PRO A 1 102 ? -14.021 -3.648 -2.463 1.00 95.44 102 PRO A CA 1
ATOM 720 C C . PRO A 1 102 ? -15.102 -3.882 -3.528 1.00 95.44 102 PRO A C 1
ATOM 722 O O . PRO A 1 102 ? -14.816 -3.972 -4.725 1.00 95.44 102 PRO A O 1
ATOM 725 N N . ALA A 1 103 ? -16.361 -3.948 -3.092 1.00 93.25 103 ALA A N 1
ATOM 726 C CA . ALA A 1 103 ? -17.492 -4.184 -3.983 1.00 93.25 103 ALA A CA 1
ATOM 727 C C . ALA A 1 103 ? -17.549 -3.155 -5.129 1.00 93.25 103 ALA A C 1
ATOM 729 O O . ALA A 1 103 ? -17.374 -1.955 -4.920 1.00 93.25 103 ALA A O 1
ATOM 730 N N . GLY A 1 104 ? -17.816 -3.635 -6.347 1.00 94.94 104 GLY A N 1
ATOM 731 C CA . GLY A 1 104 ? -17.924 -2.797 -7.547 1.00 94.94 104 GLY A CA 1
ATOM 732 C C . GLY A 1 104 ? -16.591 -2.396 -8.192 1.00 94.94 104 GLY A C 1
ATOM 733 O O . GLY A 1 104 ? -16.612 -1.761 -9.243 1.00 94.94 104 GLY A O 1
ATOM 734 N N . VAL A 1 105 ? -15.443 -2.775 -7.620 1.00 97.69 105 VAL A N 1
ATOM 735 C CA . VAL A 1 105 ? -14.125 -2.498 -8.212 1.00 97.69 105 VAL A CA 1
ATOM 736 C C . VAL A 1 105 ? -13.772 -3.533 -9.284 1.00 97.69 105 VAL A C 1
ATOM 738 O O . VAL A 1 105 ? -13.894 -4.739 -9.072 1.00 97.69 105 VAL A O 1
ATOM 741 N N . ASP A 1 106 ? -13.269 -3.067 -10.432 1.00 98.00 106 ASP A N 1
ATOM 742 C CA . ASP A 1 106 ? -12.720 -3.927 -11.487 1.00 98.00 106 ASP A CA 1
ATOM 743 C C . ASP A 1 106 ? -11.268 -4.323 -11.166 1.00 98.00 106 ASP A C 1
ATOM 745 O O . ASP A 1 106 ? -10.327 -3.542 -11.344 1.00 98.00 106 ASP A O 1
ATOM 749 N N . ALA A 1 107 ? -11.079 -5.578 -10.751 1.00 97.06 107 ALA A N 1
ATOM 750 C CA . ALA A 1 107 ? -9.765 -6.150 -10.458 1.00 97.06 107 ALA A CA 1
ATOM 751 C C . ALA A 1 107 ? -8.775 -6.027 -11.628 1.00 97.06 107 ALA A C 1
ATOM 753 O O . ALA A 1 107 ? -7.585 -5.792 -11.419 1.00 97.06 107 ALA A O 1
ATOM 754 N N . GLN A 1 108 ? -9.248 -6.193 -12.866 1.00 98.19 108 GLN A N 1
ATOM 755 C CA . GLN A 1 108 ? -8.392 -6.170 -14.050 1.00 98.19 108 GLN A CA 1
ATOM 756 C C . GLN A 1 108 ? -7.911 -4.755 -14.352 1.00 98.19 108 GLN A C 1
ATOM 758 O O . GLN A 1 108 ? -6.771 -4.565 -14.775 1.00 98.19 108 GLN A O 1
ATOM 763 N N . ARG A 1 109 ? -8.752 -3.746 -14.113 1.00 98.00 109 ARG A N 1
ATOM 764 C CA . ARG A 1 109 ? -8.354 -2.342 -14.237 1.00 98.00 109 ARG A CA 1
ATOM 765 C C . ARG A 1 109 ? -7.317 -1.956 -13.188 1.00 98.00 109 ARG A C 1
ATOM 767 O O . ARG A 1 109 ? -6.282 -1.409 -13.566 1.00 98.00 109 ARG A O 1
ATOM 774 N N . VAL A 1 110 ? -7.550 -2.303 -11.920 1.00 98.25 110 VAL A N 1
ATOM 775 C CA . VAL A 1 110 ? -6.576 -2.087 -10.834 1.00 98.25 110 VAL A CA 1
ATOM 776 C C . VAL A 1 110 ? -5.239 -2.738 -11.184 1.00 98.25 110 VAL A C 1
ATOM 778 O O . VAL A 1 110 ? -4.196 -2.092 -11.093 1.00 98.25 110 VAL A O 1
ATOM 781 N N . ARG A 1 111 ? -5.273 -3.988 -11.663 1.00 97.81 111 ARG A N 1
ATOM 782 C CA . ARG A 1 111 ? -4.075 -4.731 -12.057 1.00 97.81 111 ARG A CA 1
ATOM 783 C C . ARG A 1 111 ? -3.313 -4.064 -13.197 1.00 97.81 111 ARG A C 1
ATOM 785 O O . ARG A 1 111 ? -2.121 -3.838 -13.051 1.00 97.81 111 ARG A O 1
ATOM 792 N N . ARG A 1 112 ? -3.985 -3.674 -14.287 1.00 98.50 112 ARG A N 1
ATOM 793 C CA . ARG A 1 112 ? -3.334 -2.971 -15.412 1.00 98.50 112 ARG A CA 1
ATOM 794 C C . ARG A 1 112 ? -2.621 -1.693 -14.964 1.00 98.50 112 ARG A C 1
ATOM 796 O O . ARG A 1 112 ? -1.524 -1.411 -15.434 1.00 9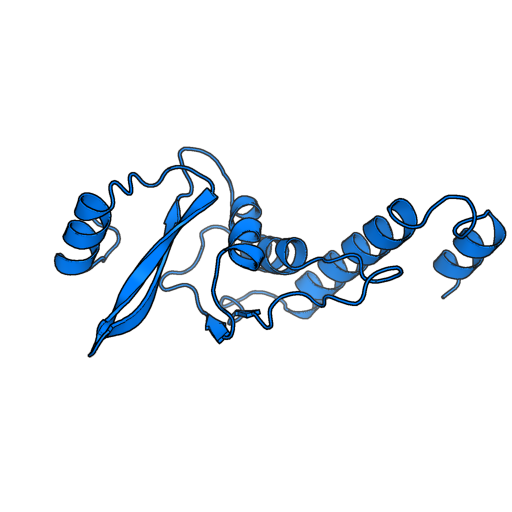8.50 112 ARG A O 1
ATOM 803 N N . ILE A 1 113 ? -3.239 -0.928 -14.061 1.00 98.50 113 ILE A N 1
ATOM 804 C CA . ILE A 1 113 ? -2.640 0.296 -13.514 1.00 98.50 113 ILE A CA 1
ATOM 805 C C . ILE A 1 113 ? -1.420 -0.045 -12.652 1.00 98.50 113 ILE A C 1
ATOM 807 O O . ILE A 1 113 ? -0.354 0.535 -12.854 1.00 98.50 113 ILE A O 1
ATOM 811 N N . ALA A 1 114 ? -1.559 -0.990 -11.717 1.00 98.12 114 ALA A N 1
ATOM 812 C CA . ALA A 1 114 ? -0.467 -1.399 -10.840 1.00 98.12 114 ALA A CA 1
ATOM 813 C C . ALA A 1 114 ? 0.728 -1.946 -11.635 1.00 98.12 114 ALA A C 1
ATOM 815 O O . ALA A 1 114 ? 1.848 -1.486 -11.424 1.00 98.12 114 ALA A O 1
ATOM 816 N N . ASP A 1 115 ? 0.483 -2.835 -12.599 1.00 97.56 115 ASP A N 1
ATOM 817 C CA . ASP A 1 115 ? 1.516 -3.447 -13.438 1.00 97.56 115 ASP A CA 1
ATOM 818 C C . ASP A 1 115 ? 2.256 -2.391 -14.279 1.00 97.56 115 ASP A C 1
ATOM 820 O O . ASP A 1 115 ? 3.483 -2.412 -14.354 1.00 97.56 115 ASP A O 1
ATOM 824 N N . GLY A 1 116 ? 1.547 -1.405 -14.846 1.00 98.06 116 GLY A N 1
ATOM 825 C CA . GLY A 1 116 ? 2.180 -0.306 -15.586 1.00 98.06 116 GLY A CA 1
ATOM 826 C C . GLY A 1 116 ? 3.065 0.586 -14.706 1.00 98.06 116 GLY A C 1
ATOM 827 O O . GLY A 1 116 ? 4.175 0.969 -15.094 1.00 98.06 116 GLY A O 1
ATOM 828 N N . VAL A 1 117 ? 2.610 0.892 -13.486 1.00 98.19 117 VAL A N 1
ATOM 829 C CA . VAL A 1 117 ? 3.412 1.647 -12.512 1.00 98.19 117 VAL A CA 1
ATOM 830 C C . VA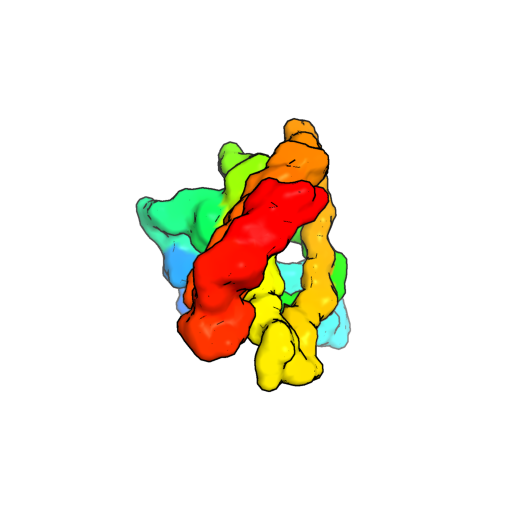L A 1 117 ? 4.612 0.826 -12.039 1.00 98.19 117 VAL A C 1
ATOM 832 O O . VAL A 1 117 ? 5.698 1.383 -11.882 1.00 98.19 117 VAL A O 1
ATOM 835 N N . PHE A 1 118 ? 4.450 -0.481 -11.831 1.00 97.50 118 PHE A N 1
ATOM 836 C CA . PHE A 1 118 ? 5.536 -1.376 -11.428 1.00 97.50 118 PHE A CA 1
ATOM 837 C C . PHE A 1 118 ? 6.599 -1.466 -12.509 1.00 97.50 118 PHE A C 1
ATOM 839 O O . PHE A 1 118 ? 7.759 -1.218 -12.200 1.00 97.50 118 PHE A O 1
ATOM 846 N N . LEU A 1 119 ? 6.203 -1.669 -13.768 1.00 97.38 119 LEU A N 1
ATOM 847 C CA . LEU A 1 119 ? 7.117 -1.630 -14.906 1.00 97.38 119 LEU A CA 1
ATOM 848 C C . LEU A 1 119 ? 7.909 -0.320 -14.924 1.00 97.38 119 LEU A C 1
ATOM 850 O O . LEU A 1 119 ? 9.133 -0.330 -14.995 1.00 97.38 119 LEU A O 1
ATOM 854 N N . THR A 1 120 ? 7.225 0.818 -14.783 1.00 97.56 120 THR A N 1
ATOM 855 C CA . THR A 1 120 ? 7.886 2.132 -14.771 1.00 97.56 120 THR A CA 1
ATOM 856 C C . THR A 1 120 ? 8.907 2.234 -13.636 1.00 97.56 120 THR A C 1
ATOM 858 O O . THR A 1 120 ? 10.032 2.687 -13.848 1.00 97.56 120 THR A O 1
ATOM 861 N N . ARG A 1 121 ? 8.544 1.795 -12.426 1.00 97.88 121 ARG A N 1
ATOM 862 C CA . ARG A 1 121 ? 9.446 1.812 -11.269 1.00 97.88 121 ARG A CA 1
ATOM 863 C C . ARG A 1 121 ? 10.612 0.841 -11.432 1.00 97.88 121 ARG A C 1
ATOM 865 O O . ARG A 1 121 ? 11.710 1.190 -11.014 1.00 97.88 121 ARG A O 1
ATOM 872 N N . ASP A 1 122 ? 10.405 -0.326 -12.034 1.00 96.75 122 ASP A N 1
ATOM 873 C CA . ASP A 1 122 ? 11.462 -1.305 -12.291 1.00 96.75 122 ASP A CA 1
ATOM 874 C C . ASP A 1 122 ? 12.477 -0.761 -13.299 1.00 96.75 122 ASP A C 1
ATOM 876 O O . ASP A 1 122 ? 13.684 -0.868 -13.072 1.00 96.75 122 ASP A O 1
ATOM 880 N N . LEU A 1 123 ? 12.006 -0.127 -14.379 1.00 97.25 123 LEU A N 1
ATOM 881 C CA . LEU A 1 123 ? 12.868 0.514 -15.373 1.00 97.25 123 LEU A CA 1
ATOM 882 C C . LEU A 1 123 ? 13.688 1.647 -14.748 1.00 97.25 123 LEU A C 1
ATOM 884 O O . LEU A 1 123 ? 14.901 1.684 -14.920 1.00 97.25 123 LEU A O 1
ATOM 888 N N . VAL A 1 124 ? 13.049 2.528 -13.971 1.00 97.31 124 VAL A N 1
ATOM 889 C CA . VAL A 1 124 ? 13.720 3.662 -13.309 1.00 97.31 124 VAL A CA 1
ATOM 890 C C . VAL A 1 124 ? 14.692 3.210 -12.216 1.00 97.31 124 VAL A C 1
ATOM 892 O O . VAL A 1 124 ? 15.762 3.794 -12.069 1.00 97.31 124 VAL A O 1
ATOM 895 N N . ASN A 1 125 ? 14.340 2.183 -11.438 1.00 96.88 125 ASN A N 1
ATOM 896 C CA . ASN A 1 125 ? 15.189 1.682 -10.355 1.00 96.88 125 ASN A CA 1
ATOM 897 C C . ASN A 1 125 ? 16.333 0.789 -10.850 1.00 96.88 125 ASN A C 1
ATOM 899 O O . ASN A 1 125 ? 17.252 0.511 -10.076 1.00 96.88 125 ASN A O 1
ATOM 903 N N . THR A 1 126 ? 16.283 0.310 -12.096 1.00 97.25 126 THR A N 1
ATOM 904 C CA . THR A 1 126 ? 17.390 -0.434 -12.695 1.00 97.25 126 THR A CA 1
ATOM 905 C C . THR A 1 126 ? 18.539 0.542 -12.995 1.00 97.25 126 THR A C 1
ATOM 907 O O . THR A 1 126 ? 18.346 1.488 -13.758 1.00 97.25 126 THR A O 1
ATOM 910 N N . PRO A 1 127 ? 19.735 0.347 -12.408 1.00 96.56 127 PRO A N 1
ATOM 911 C CA . PRO A 1 127 ? 20.905 1.174 -12.676 1.00 96.56 127 PRO A CA 1
ATOM 912 C C . PRO A 1 127 ? 21.242 1.271 -14.165 1.00 96.56 127 PRO A C 1
ATOM 914 O O . PRO A 1 127 ? 21.018 0.337 -14.932 1.00 96.56 127 PRO A O 1
ATOM 917 N N . THR A 1 128 ? 21.856 2.382 -14.568 1.00 95.00 128 THR A N 1
ATO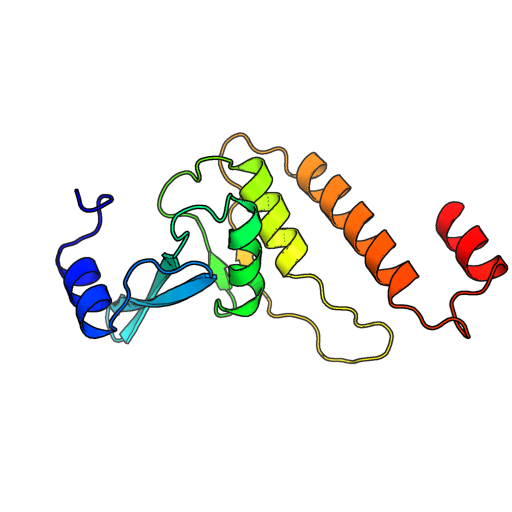M 918 C CA . THR A 1 128 ? 22.154 2.687 -15.978 1.00 95.00 128 THR A CA 1
ATOM 919 C C . THR A 1 128 ? 23.069 1.670 -16.662 1.00 95.00 128 THR A C 1
ATOM 921 O O . THR A 1 128 ? 23.011 1.540 -17.880 1.00 95.00 128 THR A O 1
ATOM 924 N N . ASN A 1 129 ? 23.885 0.923 -15.911 1.00 96.38 129 ASN A N 1
ATOM 925 C CA . ASN A 1 129 ? 24.694 -0.175 -16.450 1.00 96.38 129 ASN A CA 1
ATOM 926 C C . ASN A 1 129 ? 23.864 -1.394 -16.896 1.00 96.38 129 ASN A C 1
ATOM 928 O O . ASN A 1 129 ? 24.373 -2.186 -17.680 1.00 96.38 129 ASN A O 1
ATOM 932 N N . ASP A 1 130 ? 22.620 -1.525 -16.422 1.00 96.38 130 ASP A N 1
ATOM 933 C CA . ASP A 1 130 ? 21.716 -2.657 -16.690 1.00 96.38 130 ASP A CA 1
ATOM 934 C C . ASP A 1 130 ? 20.368 -2.218 -17.313 1.00 96.38 130 ASP A C 1
ATOM 936 O O . ASP A 1 130 ? 19.424 -3.015 -17.406 1.00 96.38 130 ASP A O 1
ATOM 940 N N . MET A 1 131 ? 20.259 -0.934 -17.670 1.00 97.00 131 MET A N 1
ATOM 941 C CA . MET A 1 131 ? 19.122 -0.307 -18.349 1.00 97.00 131 MET A CA 1
ATOM 942 C C . MET A 1 131 ? 19.638 0.668 -19.414 1.00 97.00 131 MET A C 1
ATOM 944 O O . MET A 1 131 ? 19.430 1.882 -19.341 1.00 97.00 131 MET A O 1
ATOM 948 N N . GLY A 1 132 ? 20.387 0.125 -20.376 1.00 96.88 132 GLY A N 1
ATOM 949 C CA . GLY A 1 132 ? 20.853 0.872 -21.541 1.00 96.88 132 GLY A CA 1
ATOM 950 C C . GLY A 1 132 ? 19.759 1.046 -22.607 1.00 96.88 132 GLY A C 1
ATOM 951 O O . GLY A 1 132 ? 18.638 0.561 -22.440 1.00 96.88 132 GLY A O 1
ATOM 952 N N . PRO A 1 133 ? 20.072 1.704 -23.740 1.00 97.44 133 PRO A N 1
ATOM 953 C CA . PRO A 1 133 ? 19.123 1.879 -24.842 1.00 97.44 133 PRO A CA 1
ATOM 954 C C . PRO A 1 133 ? 18.509 0.562 -25.346 1.00 97.44 133 PRO A C 1
ATOM 956 O O . PRO A 1 133 ? 17.292 0.483 -25.501 1.00 97.44 133 PRO A O 1
ATOM 959 N N . ASP A 1 134 ? 19.325 -0.482 -25.523 1.00 97.12 134 ASP A N 1
ATOM 960 C CA . ASP A 1 134 ? 18.871 -1.794 -26.007 1.00 97.12 134 ASP A CA 1
ATOM 961 C C . ASP A 1 134 ? 17.968 -2.512 -24.987 1.00 97.12 134 ASP A C 1
ATOM 963 O O . ASP A 1 134 ? 17.030 -3.224 -25.354 1.00 97.12 134 ASP A O 1
ATOM 967 N N . ASP A 1 135 ? 18.226 -2.335 -23.687 1.00 96.88 135 ASP A N 1
ATOM 968 C CA . ASP A 1 135 ? 17.392 -2.900 -22.620 1.00 96.88 135 ASP A CA 1
ATOM 969 C C . ASP A 1 135 ? 16.029 -2.209 -22.562 1.00 96.88 135 ASP A C 1
ATOM 971 O O . ASP A 1 135 ? 15.000 -2.877 -22.431 1.00 96.88 135 ASP A O 1
ATOM 975 N N . LEU A 1 136 ? 16.015 -0.883 -22.727 1.00 95.94 136 LEU A N 1
ATOM 976 C CA . LEU A 1 136 ? 14.787 -0.101 -22.779 1.00 95.94 136 LEU A CA 1
ATOM 977 C C . LEU A 1 136 ? 13.963 -0.427 -24.032 1.00 95.94 136 LEU A C 1
ATOM 979 O O . LEU A 1 136 ? 12.753 -0.618 -23.923 1.00 95.94 136 LEU A O 1
ATOM 983 N N . GLU A 1 137 ? 14.595 -0.552 -25.206 1.00 97.56 137 GLU A N 1
ATOM 984 C CA . GLU A 1 137 ? 13.911 -1.000 -26.428 1.00 97.56 137 GLU A CA 1
ATOM 985 C C . GLU A 1 137 ? 13.243 -2.361 -26.202 1.00 97.56 137 GLU A C 1
ATOM 987 O O . GLU A 1 137 ? 12.067 -2.550 -26.522 1.00 97.56 137 GLU A O 1
ATOM 992 N N . ARG A 1 138 ? 13.980 -3.307 -25.614 1.00 96.88 138 ARG A N 1
ATOM 993 C CA . ARG A 1 138 ? 13.470 -4.648 -25.326 1.00 96.88 138 ARG A CA 1
ATOM 994 C C . ARG A 1 138 ? 12.273 -4.614 -24.381 1.00 96.88 138 ARG A C 1
ATOM 996 O O . ARG A 1 138 ? 11.310 -5.332 -24.626 1.00 96.88 138 ARG A O 1
ATOM 1003 N N . ALA A 1 139 ? 12.315 -3.778 -23.343 1.00 95.00 139 ALA A N 1
ATOM 1004 C CA . ALA A 1 139 ? 11.205 -3.615 -22.410 1.00 95.00 139 ALA A CA 1
ATOM 1005 C C . ALA A 1 139 ? 9.939 -3.057 -23.082 1.00 95.00 139 ALA A C 1
ATOM 1007 O O . ALA A 1 139 ? 8.840 -3.435 -22.698 1.00 95.00 139 ALA A O 1
ATOM 1008 N N . VAL A 1 140 ? 10.081 -2.189 -24.090 1.00 94.31 140 VAL A N 1
ATOM 1009 C CA . VAL A 1 140 ? 8.944 -1.631 -24.846 1.00 94.31 140 VAL A CA 1
ATOM 1010 C C . VAL A 1 140 ? 8.343 -2.643 -25.828 1.00 94.31 140 VAL A C 1
ATOM 1012 O O . VAL A 1 140 ? 7.154 -2.573 -26.127 1.00 94.31 140 VAL A O 1
ATOM 1015 N N . ARG A 1 141 ? 9.155 -3.556 -26.374 1.00 95.38 141 ARG A N 1
ATOM 1016 C CA . ARG A 1 141 ? 8.710 -4.553 -27.364 1.00 95.38 141 ARG A CA 1
ATOM 1017 C C . ARG A 1 141 ? 8.066 -5.807 -26.767 1.00 95.38 141 ARG A C 1
ATOM 1019 O O . ARG A 1 141 ? 7.439 -6.542 -27.529 1.00 95.38 141 ARG A O 1
ATOM 1026 N N . ALA A 1 142 ? 8.307 -6.086 -25.489 1.00 90.00 142 ALA A N 1
ATOM 1027 C CA . ALA A 1 142 ? 7.760 -7.238 -24.771 1.00 90.00 142 ALA A CA 1
ATOM 1028 C C . ALA A 1 142 ? 6.250 -7.093 -24.529 1.00 90.00 142 ALA A C 1
ATOM 1030 O O . ALA A 1 142 ? 5.560 -8.134 -24.610 1.00 90.00 142 ALA A O 1
#

Secondary structure (DSSP, 8-state):
--SS--HHHHHHHHHTT----TT-EEEEE-GGG-EEEEEE--TTT--GGGGGGHHHHSPSEEE--SS--SSHHHHHHHHHHHT----TT---PPP-EEEPPPTT--HHHHHHHHHHHHHHHHHHHS-TTSS-HHHHHHHHH-

Solvent-accessible surface area (backbone atoms only — not comparable to full-atom values): 8617 Å² total; pe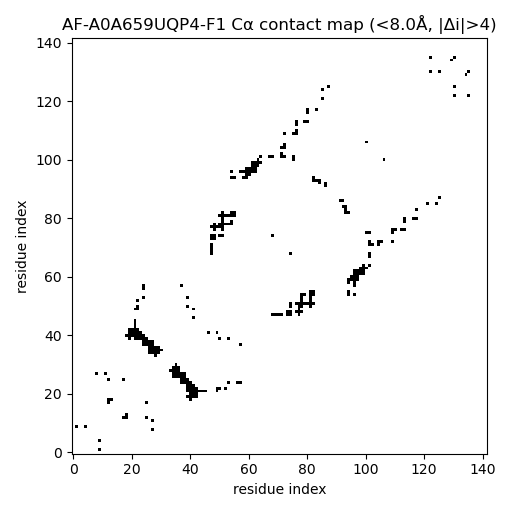r-residue (Å²): 131,75,88,82,60,53,71,66,57,54,52,50,34,55,76,68,68,56,82,42,50,59,72,42,75,43,82,34,75,35,72,98,79,37,84,58,49,68,49,72,16,43,49,96,70,54,54,47,59,49,50,10,52,50,47,69,72,53,73,67,45,83,43,67,71,95,56,86,60,96,46,43,56,50,30,53,36,16,31,56,57,35,48,66,67,88,46,93,90,46,90,73,76,64,72,67,63,45,66,61,78,52,89,93,48,58,67,67,60,42,45,56,54,41,52,54,53,47,52,52,50,53,57,70,70,39,54,69,93,77,45,42,74,71,50,50,53,51,64,75,72,106

pLDDT: mean 91.99, std 8.67, range [43.19, 98.5]

Foldseek 3Di:
DPPPDDPVQVVVCVVVVNPLPQLDKDFDADPPRHTPAIDHRRPPDNALLSLLSCQQPPAADEEEDPDQHPDQQSNLLSVLLSLDDQPPPHDDHGGNYHYDRGPPHDPVVSVVSSVVVNLVCNLVVPDCVCNDPVNVVVSVVD

Nearest PDB structures (foldseek):
  3ij3-assembly1_A  TM=8.733E-01  e=2.493E-09  Coxiella burnetii
  1bll-assembly1_E  TM=6.717E-01  e=7.155E-03  Bos taurus
  2ewb-assembly1_A  TM=6.792E-01  e=1.415E-02  Bos taurus
  4zi6-assembly1_F  TM=6.079E-01  e=9.656E-02  Helicobacter pylori 26695

Radius of gyration: 18.33 Å; Cα contacts (8 Å, |Δi|>4): 167; chains: 1; bounding box: 44×30×53 Å

Sequence (142 aa):
EAAGLSPSIVAWARANGFSGEAGRTLAVPGENGALGGAMFGLGDGEGALGLGALAKTLPEGDWHFASAPAEPELAAIALALGGYVFTRYGKKPGKQLRFELPAGVDAQRVRRIADGVFLTRDLVNTPTNDMGPDDLERAVRA

Mean predicted aligned error: 4.64 Å